Protein AF-A0A804Q7D8-F1 (afdb_monomer_lite)

InterPro domains:
  IPR001220 Legume lectin domain [PF00139] (27-112)
  IPR013320 Concanavalin A-like lectin/glucanase domain superfamily [SSF49899] (7-114)
  IPR050258 Leguminous Lectin [PTHR32401] (6-110)

Secondary structure (DSSP, 8-state):
--HHHHHHHHHHHHHHHHHHHT-SS------S--TT---EEEET-EE-TTS-EES--S-TT--EEEE-SSPPP-B-TTT-PBPP-----------SSTT-----------SSS--

Organism: Zea mays (NCBI:txid4577)

Radius of gyration: 20.27 Å; chains: 1; bounding box: 50×41×50 Å

pLDDT: mean 85.91, std 11.04, range [52.12, 97.5]

Sequence (115 aa):
MARPLFLVYQLVSLCLRLTNLCSGDDQQFVYSGFTGTNLSTDGVAAITSDGMLELTNGTLQRKGHAFYPEPVRLREPANGTARSFSTSFVFGILSDHVELSAHGMAFVVAGSRDH

Foldseek 3Di:
DCVVVVVVVVVVVVVVVVVVVPPDPQPDDDPPFQVPNPKDKDKQWDQDPVRHTDQDDPPPPTGMDIDDPDQDDQADPPPRHGHDDDDDDDDDDDDPDPPDDDDDDDDDDDPDDDD

Structure (mmCIF, N/CA/C/O backbone):
data_AF-A0A804Q7D8-F1
#
_entry.id   AF-A0A804Q7D8-F1
#
loop_
_atom_site.group_PDB
_atom_site.id
_atom_site.type_symbol
_atom_site.label_atom_id
_atom_site.label_alt_id
_atom_site.label_comp_id
_atom_site.label_asym_id
_atom_site.label_entity_id
_atom_site.label_seq_id
_atom_site.pdbx_PDB_ins_code
_atom_site.Cartn_x
_atom_site.Cartn_y
_atom_site.Cartn_z
_atom_site.occupancy
_atom_site.B_iso_or_equiv
_atom_site.auth_seq_id
_atom_site.auth_comp_id
_atom_site.auth_asym_id
_atom_site.auth_atom_id
_atom_site.pdbx_PDB_model_num
ATOM 1 N N . MET A 1 1 ? 31.858 -22.481 33.493 1.00 60.50 1 MET A N 1
ATOM 2 C CA . MET A 1 1 ? 31.675 -21.274 32.652 1.00 60.50 1 MET A CA 1
ATOM 3 C C . MET A 1 1 ? 30.232 -21.209 32.114 1.00 60.50 1 MET A C 1
ATOM 5 O O . MET A 1 1 ? 30.024 -21.198 30.916 1.00 60.50 1 MET A O 1
ATOM 9 N N . ALA A 1 2 ? 29.212 -21.201 32.990 1.00 64.81 2 ALA A N 1
ATOM 10 C CA . ALA A 1 2 ? 27.793 -21.359 32.599 1.00 64.81 2 ALA A CA 1
ATOM 11 C C . ALA A 1 2 ? 27.006 -20.034 32.450 1.00 64.81 2 ALA A C 1
ATOM 13 O O . ALA A 1 2 ? 25.842 -20.030 32.063 1.00 64.81 2 ALA A O 1
ATOM 14 N N . ARG A 1 3 ? 27.647 -18.894 32.743 1.00 75.38 3 ARG A N 1
ATOM 15 C CA . ARG A 1 3 ? 27.034 -17.555 32.710 1.00 75.38 3 ARG A CA 1
ATOM 16 C C . ARG A 1 3 ? 26.487 -17.100 31.343 1.00 75.38 3 ARG A C 1
ATOM 18 O O . ARG A 1 3 ? 25.396 -16.536 31.355 1.00 75.38 3 ARG A O 1
ATOM 25 N N . PRO A 1 4 ? 27.157 -17.318 30.188 1.00 82.19 4 PRO A N 1
ATOM 26 C CA . PRO A 1 4 ? 26.640 -16.802 28.918 1.00 82.19 4 PRO A CA 1
ATOM 27 C C . PRO A 1 4 ? 25.369 -17.537 28.474 1.00 82.19 4 PRO A C 1
ATOM 29 O O . PRO A 1 4 ? 24.414 -16.898 28.050 1.00 82.19 4 PRO A O 1
ATOM 32 N N . LEU A 1 5 ? 25.310 -18.862 28.656 1.00 87.00 5 LEU A N 1
ATOM 33 C CA . LEU A 1 5 ? 24.152 -19.665 28.256 1.00 87.00 5 LEU A CA 1
ATOM 34 C C . LEU A 1 5 ? 22.905 -19.330 29.095 1.00 87.00 5 LEU A C 1
ATOM 36 O O . LEU A 1 5 ? 21.802 -19.253 28.561 1.00 87.00 5 LEU A O 1
ATOM 40 N N . PHE A 1 6 ? 23.088 -19.056 30.392 1.00 88.06 6 PHE A N 1
ATOM 41 C CA . PHE A 1 6 ? 22.006 -18.609 31.273 1.00 88.06 6 PHE A CA 1
ATOM 42 C C . PHE A 1 6 ? 21.445 -17.237 30.862 1.00 88.06 6 PHE A C 1
ATOM 44 O O . PHE A 1 6 ? 20.231 -17.056 30.853 1.00 88.06 6 PHE A O 1
ATOM 51 N N . LEU A 1 7 ? 22.309 -16.290 30.472 1.00 89.44 7 LEU A N 1
ATOM 52 C CA . LEU A 1 7 ? 21.904 -14.973 29.959 1.00 89.44 7 LEU A CA 1
ATOM 53 C C . LEU A 1 7 ? 21.133 -15.078 28.638 1.00 89.44 7 LEU A C 1
ATOM 55 O O . LEU A 1 7 ? 20.100 -14.429 28.490 1.00 89.44 7 LEU A O 1
ATOM 59 N N . VAL A 1 8 ? 21.584 -15.931 27.712 1.00 92.00 8 VAL A N 1
ATOM 60 C CA . VAL A 1 8 ? 20.870 -16.190 26.450 1.00 92.00 8 VAL A CA 1
ATOM 61 C C . VAL A 1 8 ? 19.494 -16.798 26.724 1.00 92.00 8 VAL A C 1
ATOM 63 O O . VAL A 1 8 ? 18.506 -16.340 26.160 1.00 92.00 8 VAL A O 1
ATOM 66 N N . TYR A 1 9 ? 19.392 -17.767 27.639 1.00 90.81 9 TYR A N 1
ATOM 67 C CA . TYR A 1 9 ? 18.104 -18.356 28.019 1.00 90.81 9 TYR A CA 1
ATOM 68 C C . TYR A 1 9 ? 17.151 -17.330 28.655 1.00 90.81 9 TYR A C 1
ATOM 70 O O . TYR A 1 9 ? 15.975 -17.275 28.298 1.00 90.81 9 TYR A O 1
ATOM 78 N N . GLN A 1 10 ? 17.653 -16.487 29.564 1.00 91.62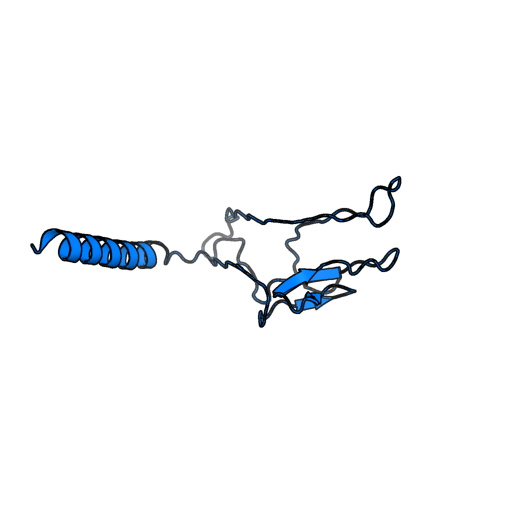 10 GLN A N 1
ATOM 79 C CA . GLN A 1 10 ? 16.881 -15.394 30.170 1.00 91.62 10 GLN A CA 1
ATOM 80 C C . GLN A 1 10 ? 16.377 -14.409 29.106 1.00 91.62 10 GLN A C 1
ATOM 82 O O . GLN A 1 10 ? 15.212 -14.017 29.155 1.00 91.62 10 GLN A O 1
ATOM 87 N N . LEU A 1 11 ? 17.222 -14.063 28.129 1.00 91.31 11 LEU A N 1
ATOM 88 C CA . LEU A 1 11 ? 16.870 -13.177 27.021 1.00 91.31 11 LEU A CA 1
ATOM 89 C C . LEU A 1 11 ? 15.794 -13.800 26.123 1.00 91.31 11 LEU A C 1
ATOM 91 O O . LEU A 1 11 ? 14.777 -13.162 25.880 1.00 91.31 11 LEU A O 1
ATOM 95 N N . VAL A 1 12 ? 15.959 -15.059 25.703 1.00 91.19 12 VAL A N 1
ATOM 96 C CA . VAL A 1 12 ? 14.962 -15.777 24.885 1.00 91.19 12 VAL A CA 1
ATOM 97 C C . VAL A 1 12 ? 13.635 -15.909 25.634 1.00 91.19 12 VAL A C 1
ATOM 99 O O . VAL A 1 12 ? 12.579 -15.645 25.068 1.00 91.19 12 VAL A O 1
ATOM 102 N N . SER A 1 13 ? 13.675 -16.253 26.924 1.00 86.56 13 SER A N 1
ATOM 103 C CA . SER A 1 13 ? 12.486 -16.334 27.777 1.00 86.56 13 SER A CA 1
ATOM 104 C C . SER A 1 13 ? 11.801 -14.972 27.946 1.00 86.56 13 SER A C 1
ATOM 106 O O . SER A 1 13 ? 10.574 -14.899 27.943 1.00 86.56 13 SER A O 1
ATOM 108 N N . LEU A 1 14 ? 12.571 -13.885 28.061 1.00 87.50 14 LEU A N 1
ATOM 109 C CA . LEU A 1 14 ? 12.040 -12.523 28.096 1.00 87.50 14 LEU A CA 1
ATOM 110 C C . LEU A 1 14 ? 11.392 -12.143 26.759 1.00 87.50 14 LEU A C 1
ATOM 112 O O . LEU A 1 14 ? 10.272 -11.641 26.775 1.00 87.50 14 LEU A O 1
ATOM 116 N N . CYS A 1 15 ? 12.033 -12.441 25.625 1.00 84.94 15 CYS A N 1
ATOM 117 C CA . CYS A 1 15 ? 11.459 -12.246 24.291 1.00 84.94 15 CYS A CA 1
ATOM 118 C C . CYS A 1 15 ? 10.137 -13.012 24.129 1.00 84.94 15 CYS A C 1
ATOM 120 O O . CYS A 1 15 ? 9.152 -12.421 23.700 1.00 84.94 15 CYS A O 1
ATOM 122 N N . LEU A 1 16 ? 10.078 -14.280 24.556 1.00 81.00 16 LEU A N 1
ATOM 123 C CA . LEU A 1 16 ? 8.851 -15.090 24.514 1.00 81.00 16 LEU A CA 1
ATOM 124 C C . LEU A 1 16 ? 7.736 -14.554 25.432 1.00 81.00 16 LEU A C 1
ATOM 126 O O . LEU A 1 16 ? 6.553 -14.751 25.170 1.00 81.00 16 LEU A O 1
ATOM 130 N N . ARG A 1 17 ? 8.088 -13.899 26.545 1.00 77.25 17 ARG A N 1
ATOM 131 C CA . ARG A 1 17 ? 7.104 -13.234 27.417 1.00 77.25 17 ARG A CA 1
ATOM 132 C C . ARG A 1 17 ? 6.610 -11.921 26.814 1.00 77.25 17 ARG A C 1
ATOM 134 O O . ARG A 1 17 ? 5.424 -11.623 26.923 1.00 77.25 17 ARG A O 1
ATOM 141 N N . LEU A 1 18 ? 7.498 -11.164 26.168 1.00 71.44 18 LEU A N 1
ATOM 142 C CA . LEU A 1 18 ? 7.164 -9.920 25.471 1.00 71.44 18 LEU A CA 1
ATOM 143 C C . LEU A 1 18 ? 6.189 -10.163 24.313 1.00 71.44 18 LEU A C 1
ATOM 145 O O . LEU A 1 18 ? 5.263 -9.377 24.150 1.00 71.44 18 LEU A O 1
ATOM 149 N N . THR A 1 19 ? 6.317 -11.274 23.576 1.00 66.75 19 THR A N 1
ATOM 150 C CA . THR A 1 19 ? 5.362 -11.606 22.502 1.00 66.75 19 THR A CA 1
ATOM 151 C C . THR A 1 19 ? 3.938 -11.818 23.021 1.00 66.75 19 THR A C 1
ATOM 153 O O . THR A 1 19 ? 2.992 -11.423 22.353 1.00 66.75 19 THR A O 1
ATOM 156 N N . ASN A 1 20 ? 3.765 -12.380 24.225 1.00 59.53 20 ASN A N 1
ATOM 157 C CA . ASN A 1 20 ? 2.432 -12.588 24.807 1.00 59.53 20 ASN A CA 1
ATOM 158 C C . ASN A 1 20 ? 1.792 -11.283 25.308 1.00 59.53 20 ASN A C 1
ATOM 160 O O . ASN A 1 20 ? 0.576 -11.132 25.205 1.00 59.53 20 ASN A O 1
ATOM 164 N N . LEU A 1 21 ? 2.588 -10.330 25.812 1.00 57.62 21 LEU A N 1
ATOM 165 C CA . LEU A 1 21 ? 2.101 -9.016 26.262 1.00 57.62 21 LEU A CA 1
ATOM 166 C C . LEU A 1 21 ? 1.492 -8.184 25.120 1.00 57.62 21 LEU A C 1
ATOM 168 O O . LEU A 1 21 ? 0.638 -7.343 25.378 1.00 57.62 21 LEU A O 1
ATOM 172 N N . CYS A 1 22 ? 1.882 -8.447 23.872 1.00 53.59 22 CYS A N 1
ATOM 173 C CA . CYS A 1 22 ? 1.336 -7.785 22.686 1.00 53.59 22 CYS A CA 1
ATOM 174 C C . CYS A 1 22 ? 0.016 -8.393 22.178 1.00 53.59 22 CYS A C 1
ATOM 176 O O . CYS A 1 22 ? -0.484 -7.951 21.153 1.00 53.59 22 CYS A O 1
ATOM 178 N N . SER A 1 23 ? -0.580 -9.362 22.885 1.00 52.12 23 SER A N 1
ATOM 179 C CA . SER A 1 23 ? -1.836 -10.021 22.472 1.00 52.12 23 SER A CA 1
ATOM 180 C C . SER A 1 23 ? -3.098 -9.190 22.755 1.00 52.12 23 SER A C 1
ATOM 182 O O . SER A 1 23 ? -4.181 -9.752 22.926 1.00 52.12 23 SER A O 1
ATOM 184 N N . GLY A 1 24 ? -2.980 -7.860 22.843 1.00 53.75 24 GLY A N 1
ATOM 185 C CA . GLY A 1 24 ? -4.153 -6.999 22.704 1.00 53.75 24 GLY A CA 1
ATOM 186 C C . GLY A 1 24 ? -4.775 -7.233 21.326 1.00 53.75 24 GLY A C 1
ATOM 187 O O . GLY A 1 24 ? -4.081 -7.661 20.409 1.00 53.75 24 GLY A O 1
ATOM 188 N N . ASP A 1 25 ? -6.064 -6.948 21.153 1.00 61.31 25 ASP A N 1
ATOM 189 C CA . ASP A 1 25 ? -6.786 -7.001 19.862 1.00 61.31 25 ASP A CA 1
ATOM 190 C C . ASP A 1 25 ? -6.261 -5.954 18.839 1.00 61.31 25 ASP A C 1
ATOM 192 O O . ASP A 1 25 ? -6.980 -5.426 17.986 1.00 61.31 25 ASP A O 1
ATOM 196 N N . ASP A 1 26 ? -4.983 -5.598 18.936 1.00 67.50 26 ASP A N 1
ATOM 197 C CA . ASP A 1 26 ? -4.266 -4.677 18.085 1.00 67.50 26 ASP A CA 1
ATOM 198 C C . ASP A 1 26 ? -3.794 -5.440 16.862 1.00 67.50 26 ASP A C 1
ATOM 200 O O . ASP A 1 26 ? -2.731 -6.051 16.820 1.00 67.50 26 ASP A O 1
ATOM 204 N N . GLN A 1 27 ? -4.654 -5.419 15.848 1.00 78.38 27 GLN A N 1
ATOM 205 C CA . GLN A 1 27 ? -4.325 -5.845 14.501 1.00 78.38 27 GLN A CA 1
ATOM 206 C C . GLN A 1 27 ? -3.070 -5.105 14.019 1.00 78.38 27 GLN A C 1
ATOM 208 O O . GLN A 1 27 ? -3.138 -3.980 13.525 1.00 78.38 27 GLN A O 1
ATOM 213 N N . GLN A 1 28 ? -1.925 -5.756 14.196 1.00 86.75 28 GLN A N 1
ATOM 214 C CA . GLN A 1 28 ? -0.605 -5.284 13.819 1.00 86.75 28 GLN A CA 1
ATOM 215 C C . GLN A 1 28 ? -0.094 -6.128 12.654 1.00 86.75 28 GLN A C 1
ATOM 217 O O . GLN A 1 28 ? -0.227 -7.350 12.641 1.00 86.75 28 GLN A O 1
ATOM 222 N N . PHE A 1 29 ? 0.527 -5.472 11.682 1.00 89.12 29 PHE A N 1
ATOM 223 C CA . PHE A 1 29 ? 1.224 -6.135 10.590 1.00 89.12 29 PHE A CA 1
ATOM 224 C C . PHE A 1 29 ? 2.531 -5.403 10.300 1.00 89.12 29 PHE A C 1
ATOM 226 O O . PHE A 1 29 ? 2.646 -4.194 10.508 1.00 89.12 29 PHE A O 1
ATOM 233 N N . VAL A 1 30 ? 3.531 -6.152 9.839 1.00 92.69 30 VAL A N 1
ATOM 234 C CA . VAL A 1 30 ? 4.847 -5.629 9.468 1.00 92.69 30 VAL A CA 1
ATOM 235 C C . VAL A 1 30 ? 5.276 -6.301 8.173 1.00 92.69 30 VAL A C 1
ATOM 237 O O . VAL A 1 30 ? 5.264 -7.526 8.076 1.00 92.69 30 VAL A O 1
ATOM 240 N N . TYR A 1 31 ? 5.693 -5.494 7.201 1.00 92.44 31 TYR A N 1
ATOM 241 C CA . TYR A 1 31 ? 6.303 -5.959 5.962 1.00 92.44 31 TYR A CA 1
ATOM 242 C C . TYR A 1 31 ? 7.769 -5.520 5.941 1.00 92.44 31 TYR A C 1
ATOM 244 O O . TYR A 1 31 ? 8.062 -4.332 5.845 1.00 92.44 31 TYR A O 1
ATOM 252 N N . SER A 1 32 ? 8.698 -6.474 6.043 1.00 93.19 32 SER A N 1
ATOM 253 C CA . SER A 1 32 ? 10.138 -6.234 5.807 1.00 93.19 32 SER A CA 1
ATOM 254 C C . SER A 1 32 ? 10.539 -6.432 4.338 1.00 93.19 32 SER A C 1
ATOM 256 O O . SER A 1 32 ? 11.695 -6.255 3.974 1.00 93.19 32 SER A O 1
ATOM 258 N N . GLY A 1 33 ? 9.569 -6.819 3.515 1.00 95.19 33 GLY A N 1
ATOM 259 C CA . GLY A 1 33 ? 9.636 -7.077 2.087 1.00 95.19 33 GLY A CA 1
ATOM 260 C C . GLY A 1 33 ? 8.246 -7.510 1.626 1.00 95.19 33 GLY A C 1
ATOM 261 O O . GLY A 1 33 ? 7.388 -7.839 2.453 1.00 95.19 33 GLY A O 1
ATOM 262 N N . PHE A 1 34 ? 8.016 -7.490 0.319 1.00 96.62 34 PHE A N 1
ATOM 263 C CA . PHE A 1 34 ? 6.690 -7.693 -0.259 1.00 96.62 34 PHE A CA 1
ATOM 264 C C . PHE A 1 34 ? 6.558 -8.983 -1.076 1.00 96.62 34 PHE A C 1
ATOM 266 O O . PHE A 1 34 ? 5.447 -9.339 -1.470 1.00 96.62 3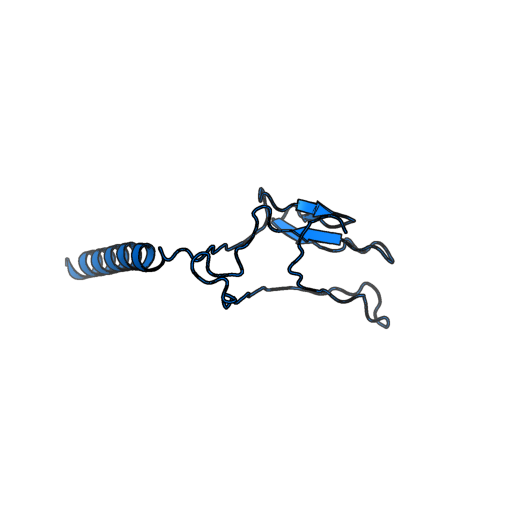4 PHE A O 1
ATOM 273 N N . THR A 1 35 ? 7.646 -9.732 -1.279 1.00 96.75 35 THR A N 1
ATOM 274 C CA . THR A 1 35 ? 7.628 -11.020 -1.988 1.00 96.75 35 THR A CA 1
ATOM 275 C C . THR A 1 35 ? 6.622 -11.987 -1.368 1.00 96.75 35 THR A C 1
ATOM 277 O O . THR A 1 35 ? 6.711 -12.316 -0.187 1.00 96.75 35 THR A O 1
ATOM 280 N N . GLY A 1 36 ? 5.673 -12.463 -2.177 1.00 94.69 36 GLY A N 1
ATOM 281 C CA . GLY A 1 36 ? 4.660 -13.430 -1.744 1.00 94.69 36 GLY A CA 1
ATOM 282 C C . GLY A 1 36 ? 3.629 -12.877 -0.756 1.00 94.69 36 GLY A C 1
ATOM 283 O O . GLY A 1 36 ? 2.884 -13.656 -0.165 1.00 94.69 36 GLY A O 1
ATOM 284 N N . THR A 1 37 ? 3.575 -11.556 -0.556 1.00 95.12 37 THR A N 1
ATOM 285 C CA . THR A 1 37 ? 2.517 -10.944 0.253 1.00 95.12 37 THR A CA 1
ATOM 286 C C . THR A 1 37 ? 1.170 -11.035 -0.452 1.00 95.12 37 THR A C 1
ATOM 288 O O . THR A 1 37 ? 1.075 -11.115 -1.674 1.00 95.12 37 THR A O 1
ATOM 291 N N . ASN A 1 38 ? 0.106 -11.003 0.340 1.00 93.44 38 ASN A N 1
ATOM 292 C CA . ASN A 1 38 ? -1.276 -10.995 -0.123 1.00 93.44 38 ASN A CA 1
ATOM 293 C C . ASN A 1 38 ? -1.813 -9.570 -0.351 1.00 93.44 38 ASN A C 1
ATOM 295 O O . ASN A 1 38 ? -3.022 -9.361 -0.295 1.00 93.44 38 ASN A O 1
ATOM 299 N N . LEU A 1 39 ? -0.934 -8.584 -0.570 1.00 94.69 39 LEU A N 1
ATOM 300 C CA . LEU A 1 39 ? -1.364 -7.227 -0.892 1.00 94.69 39 LEU A CA 1
ATOM 301 C C . LEU A 1 39 ? -2.158 -7.226 -2.198 1.00 94.69 39 LEU A C 1
ATOM 303 O O . LEU A 1 39 ? -1.753 -7.830 -3.189 1.00 94.69 39 LEU A O 1
ATOM 307 N N . SER A 1 40 ? -3.276 -6.509 -2.197 1.00 94.19 40 SER A N 1
ATOM 308 C CA . SER A 1 40 ? -4.003 -6.221 -3.428 1.00 94.19 40 SER A CA 1
ATOM 309 C C . SER A 1 40 ? -3.334 -5.034 -4.099 1.00 94.19 40 SER A C 1
ATOM 311 O O . SER A 1 40 ? -3.307 -3.958 -3.505 1.00 94.19 40 SER A O 1
ATOM 313 N N . THR A 1 41 ? -2.814 -5.205 -5.309 1.00 94.69 41 THR A N 1
ATOM 314 C CA . THR A 1 41 ? -2.274 -4.105 -6.113 1.00 94.69 41 THR A CA 1
ATOM 315 C C . THR A 1 41 ? -3.220 -3.751 -7.251 1.00 94.69 41 THR A C 1
ATOM 317 O O . THR A 1 41 ? -3.937 -4.610 -7.767 1.00 94.69 41 THR A O 1
ATOM 320 N N . ASP A 1 42 ? -3.229 -2.482 -7.640 1.00 93.94 42 ASP A N 1
ATOM 321 C CA . ASP A 1 42 ? -3.985 -1.985 -8.787 1.00 93.94 42 ASP A CA 1
ATOM 322 C C . ASP A 1 42 ? -3.125 -1.042 -9.655 1.00 93.94 42 ASP A C 1
ATOM 324 O O . ASP A 1 42 ? -1.978 -0.707 -9.332 1.00 93.94 42 ASP A O 1
ATOM 328 N N . GLY A 1 43 ? -3.677 -0.614 -10.793 1.00 94.56 43 GLY A N 1
ATOM 329 C CA . GLY A 1 43 ? -2.994 0.305 -11.699 1.00 94.56 43 GLY A CA 1
ATOM 330 C C . GLY A 1 43 ? -1.674 -0.268 -12.221 1.00 94.56 43 GLY A C 1
ATOM 331 O O . GLY A 1 43 ? -1.654 -1.348 -12.810 1.00 94.56 43 GLY A O 1
ATOM 332 N N . VAL A 1 44 ? -0.580 0.478 -12.046 1.00 95.25 44 VAL A N 1
ATOM 333 C CA . VAL A 1 44 ? 0.783 0.025 -12.396 1.00 95.25 44 VAL A CA 1
ATOM 334 C C . VAL A 1 44 ? 1.585 -0.488 -11.196 1.00 95.25 44 VAL A C 1
ATOM 336 O O . VAL A 1 44 ? 2.775 -0.752 -11.353 1.00 95.25 44 VAL A O 1
ATOM 339 N N . ALA A 1 45 ? 0.972 -0.611 -10.013 1.00 96.25 45 ALA A N 1
ATOM 340 C CA . ALA A 1 45 ? 1.687 -1.076 -8.834 1.00 96.25 45 ALA A CA 1
ATOM 341 C C . ALA A 1 45 ? 2.046 -2.561 -8.956 1.00 96.25 45 ALA A C 1
ATOM 343 O O . ALA A 1 45 ? 1.211 -3.398 -9.315 1.00 96.25 45 ALA A O 1
ATOM 344 N N . ALA A 1 46 ? 3.286 -2.894 -8.614 1.00 96.88 46 ALA A N 1
ATOM 345 C CA . ALA A 1 46 ? 3.804 -4.250 -8.682 1.00 96.88 46 ALA A CA 1
ATOM 346 C C . ALA A 1 46 ? 4.810 -4.517 -7.560 1.00 96.88 46 ALA A C 1
ATOM 348 O O . ALA A 1 46 ? 5.423 -3.607 -7.003 1.00 96.88 46 ALA A O 1
ATOM 349 N N . ILE A 1 47 ? 4.989 -5.798 -7.245 1.00 97.50 47 ILE A N 1
ATOM 350 C CA . ILE A 1 47 ? 6.090 -6.250 -6.400 1.00 97.50 47 ILE A CA 1
ATOM 351 C C . ILE A 1 47 ? 7.237 -6.644 -7.325 1.00 97.50 47 ILE A C 1
ATOM 353 O O . ILE A 1 47 ? 7.078 -7.514 -8.184 1.00 97.50 47 ILE A O 1
ATOM 357 N N . THR A 1 48 ? 8.380 -5.991 -7.163 1.00 96.06 48 THR A N 1
ATOM 358 C CA . THR A 1 48 ? 9.579 -6.235 -7.964 1.00 96.06 48 THR A CA 1
ATOM 359 C C . THR A 1 48 ? 10.214 -7.588 -7.621 1.00 96.06 48 THR A C 1
ATOM 361 O O . THR A 1 48 ? 9.925 -8.201 -6.591 1.00 96.06 48 THR A O 1
ATOM 364 N N . SER A 1 49 ? 11.118 -8.079 -8.473 1.00 95.88 49 SER A N 1
ATOM 365 C CA . SER A 1 49 ? 11.804 -9.364 -8.253 1.00 95.88 49 SER A CA 1
ATOM 366 C C . SER A 1 49 ? 12.676 -9.396 -6.991 1.00 95.88 49 SER A C 1
ATOM 368 O O . SER A 1 49 ? 12.895 -10.466 -6.428 1.00 95.88 49 SER A O 1
ATOM 370 N N . ASP A 1 50 ? 13.170 -8.241 -6.545 1.00 95.56 50 ASP A N 1
ATOM 371 C CA . ASP A 1 50 ? 13.897 -8.049 -5.283 1.00 95.56 50 ASP A CA 1
ATOM 372 C C . ASP A 1 50 ? 12.963 -7.827 -4.076 1.00 95.56 50 ASP A C 1
ATOM 374 O O . ASP A 1 50 ? 13.428 -7.669 -2.948 1.00 95.56 50 ASP A O 1
ATOM 378 N N . GLY A 1 51 ? 11.645 -7.887 -4.286 1.00 96.38 51 GLY A N 1
ATOM 379 C CA . GLY A 1 51 ? 10.645 -7.883 -3.223 1.00 96.38 51 GLY A CA 1
ATOM 380 C C . GLY A 1 51 ? 10.238 -6.501 -2.730 1.00 96.38 51 GLY A C 1
ATOM 381 O O . GLY A 1 51 ? 9.716 -6.398 -1.618 1.00 96.38 51 GLY A O 1
ATOM 382 N N . MET A 1 52 ? 10.464 -5.448 -3.514 1.00 95.31 52 MET A N 1
ATOM 383 C CA . MET A 1 52 ? 10.018 -4.089 -3.206 1.00 95.31 52 MET A CA 1
ATOM 384 C C . MET A 1 52 ? 8.631 -3.824 -3.778 1.00 95.31 52 MET A C 1
ATOM 386 O O . MET A 1 52 ? 8.268 -4.339 -4.829 1.00 95.31 52 MET A O 1
ATOM 390 N N . LEU A 1 53 ? 7.843 -3.019 -3.066 1.00 96.94 53 LEU A N 1
ATOM 391 C CA . LEU A 1 53 ? 6.573 -2.523 -3.574 1.00 96.94 53 LEU A CA 1
ATOM 392 C C . LEU A 1 53 ? 6.837 -1.256 -4.385 1.00 96.94 53 LEU A C 1
ATOM 394 O O . LEU A 1 53 ? 7.145 -0.203 -3.825 1.00 96.94 53 LEU A O 1
ATOM 398 N N . GLU A 1 54 ? 6.689 -1.366 -5.697 1.00 95.38 54 GLU A N 1
ATOM 399 C CA . GLU A 1 54 ? 6.747 -0.241 -6.615 1.00 95.38 54 GLU A CA 1
ATOM 400 C C . GLU A 1 54 ? 5.317 0.222 -6.914 1.00 95.38 54 GLU A C 1
ATOM 402 O O . GLU A 1 54 ? 4.517 -0.527 -7.465 1.00 95.38 54 GLU A O 1
ATOM 407 N N . LEU A 1 55 ? 4.973 1.458 -6.542 1.00 94.69 55 LEU A N 1
ATOM 408 C CA . LEU A 1 55 ? 3.651 2.030 -6.841 1.00 94.69 55 LEU A CA 1
ATOM 409 C C . LEU A 1 55 ? 3.558 2.596 -8.268 1.00 94.69 55 LEU A C 1
ATOM 411 O O . LEU A 1 55 ? 2.460 2.783 -8.789 1.00 94.69 55 LEU A O 1
ATOM 415 N N . THR A 1 56 ? 4.700 2.882 -8.899 1.00 92.88 56 THR A N 1
ATOM 416 C CA . THR A 1 56 ? 4.805 3.465 -10.244 1.00 92.88 56 THR A CA 1
ATOM 417 C C . THR A 1 56 ? 6.050 2.953 -10.959 1.00 92.88 56 THR A C 1
ATOM 419 O O . THR A 1 56 ? 7.131 3.067 -10.402 1.00 92.88 56 THR A O 1
ATOM 422 N N . ASN A 1 57 ? 5.917 2.498 -12.205 1.00 90.81 57 ASN A N 1
ATOM 423 C CA . ASN A 1 57 ? 6.993 1.873 -12.990 1.00 90.81 57 ASN A CA 1
ATOM 424 C C . ASN A 1 57 ? 7.654 2.811 -14.030 1.00 90.81 57 ASN A C 1
ATOM 426 O O . ASN A 1 57 ? 8.029 2.371 -15.117 1.00 90.81 57 ASN A O 1
ATOM 430 N N . GLY A 1 58 ? 7.680 4.125 -13.771 1.00 86.69 58 GLY A N 1
ATOM 431 C CA . GLY A 1 58 ? 8.206 5.145 -14.701 1.00 86.69 58 GLY A CA 1
ATOM 432 C C . GLY A 1 58 ? 7.306 5.469 -15.906 1.00 86.69 58 GLY A C 1
ATOM 433 O O . GLY A 1 58 ? 7.566 6.403 -16.664 1.00 86.69 58 GLY A O 1
ATOM 434 N N . THR A 1 59 ? 6.192 4.752 -16.102 1.00 87.62 59 THR A N 1
ATOM 435 C CA . THR A 1 59 ? 5.246 5.100 -17.174 1.00 87.62 59 THR A CA 1
ATOM 436 C C . THR A 1 59 ? 4.573 6.444 -16.878 1.00 87.62 59 THR A C 1
ATOM 438 O O . THR A 1 59 ? 3.935 6.616 -15.836 1.00 87.62 59 THR A O 1
ATOM 441 N N . LEU A 1 60 ? 4.653 7.384 -17.827 1.00 85.19 60 LEU A N 1
ATOM 442 C CA . LEU A 1 60 ? 4.082 8.727 -17.689 1.00 85.19 60 LEU A CA 1
ATOM 443 C C . LEU A 1 60 ? 2.600 8.702 -17.291 1.00 85.19 60 LEU A C 1
ATOM 445 O O . LEU A 1 60 ? 1.791 7.986 -17.883 1.00 85.19 60 LEU A O 1
ATOM 449 N N . GLN A 1 61 ? 2.248 9.550 -16.319 1.00 85.12 61 GLN A N 1
ATOM 450 C CA . GLN A 1 61 ? 0.872 9.795 -15.864 1.00 85.12 61 GLN A CA 1
ATOM 451 C C . GLN A 1 61 ? 0.109 8.534 -15.410 1.00 85.12 61 GLN A C 1
ATOM 453 O O . GLN A 1 61 ? -1.125 8.504 -15.430 1.00 85.12 61 GLN A O 1
ATOM 458 N N . ARG A 1 62 ? 0.819 7.481 -14.990 1.00 89.69 62 ARG A N 1
ATOM 459 C CA . ARG A 1 62 ? 0.215 6.300 -14.366 1.00 89.69 62 ARG A CA 1
ATOM 460 C C . ARG A 1 62 ? 0.291 6.383 -12.846 1.00 89.69 62 ARG A C 1
ATOM 462 O O . ARG A 1 62 ? 1.174 7.018 -12.281 1.00 89.69 62 ARG A O 1
ATOM 469 N N . LYS A 1 63 ? -0.671 5.732 -12.199 1.00 92.12 63 LYS A N 1
ATOM 470 C CA . LYS A 1 63 ? -0.765 5.583 -10.746 1.00 92.12 63 LYS A CA 1
ATOM 471 C C . LYS A 1 63 ? -0.945 4.107 -10.432 1.00 92.12 63 LYS A C 1
ATOM 473 O O . LYS A 1 63 ? -1.487 3.367 -11.257 1.00 92.12 63 LYS A O 1
ATOM 478 N N . GLY A 1 64 ? -0.519 3.711 -9.251 1.00 94.75 64 GLY A N 1
ATOM 479 C CA . GLY A 1 64 ? -0.812 2.410 -8.688 1.00 94.75 64 GLY A CA 1
ATOM 480 C C . GLY A 1 64 ? -1.028 2.545 -7.194 1.00 94.75 64 GLY A C 1
ATOM 481 O O . GLY A 1 64 ? -0.529 3.480 -6.557 1.00 94.75 64 GLY A O 1
ATOM 482 N N . HIS A 1 65 ? -1.789 1.616 -6.649 1.00 95.44 65 HIS A N 1
ATOM 483 C CA . HIS A 1 65 ? -2.081 1.528 -5.235 1.00 95.44 65 HIS A CA 1
ATOM 484 C C . HIS A 1 65 ? -1.812 0.103 -4.755 1.00 95.44 65 HIS A C 1
ATOM 486 O O . HIS A 1 65 ? -1.788 -0.864 -5.520 1.00 95.44 65 HIS A O 1
ATOM 492 N N . ALA A 1 66 ? -1.600 -0.017 -3.451 1.00 95.62 66 ALA A N 1
ATOM 493 C CA . ALA A 1 66 ? -1.476 -1.291 -2.774 1.00 95.62 66 ALA A CA 1
ATOM 494 C C . ALA A 1 66 ? -2.290 -1.245 -1.487 1.00 95.62 66 ALA A C 1
ATOM 496 O O . ALA A 1 66 ? -2.149 -0.321 -0.682 1.00 95.62 66 ALA A O 1
ATOM 497 N N . PHE A 1 67 ? -3.133 -2.251 -1.289 1.00 94.88 67 PHE A N 1
ATOM 498 C CA . PHE A 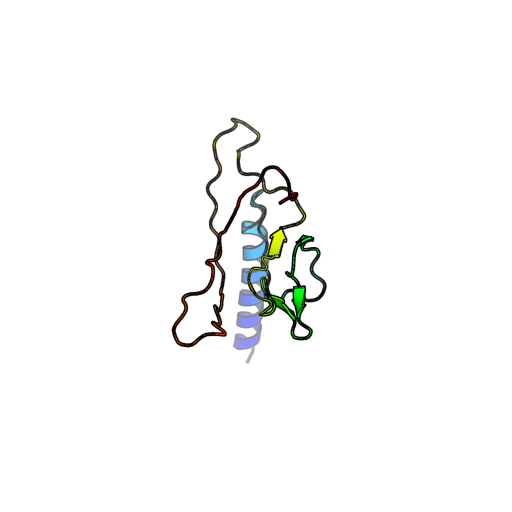1 67 ? -4.042 -2.332 -0.160 1.00 94.88 67 PHE A CA 1
ATOM 499 C C . PHE A 1 67 ? -3.768 -3.564 0.686 1.00 94.88 67 PHE A C 1
ATOM 501 O O . PHE A 1 67 ? -3.618 -4.682 0.186 1.00 94.88 67 PHE A O 1
ATOM 508 N N . TYR A 1 68 ? -3.796 -3.345 1.998 1.00 92.69 68 TYR A N 1
ATOM 509 C CA . TYR A 1 68 ? -3.830 -4.420 2.972 1.00 92.69 68 TYR A CA 1
ATOM 510 C C . TYR A 1 68 ? -5.125 -5.254 2.788 1.00 92.69 68 TYR A C 1
ATOM 512 O O . TYR A 1 68 ? -6.220 -4.690 2.626 1.00 92.69 68 TYR A O 1
ATOM 520 N N . PRO A 1 69 ? -5.027 -6.594 2.756 1.00 90.88 69 PRO A N 1
ATOM 521 C CA . PRO A 1 69 ? -6.118 -7.467 2.316 1.00 90.88 69 PRO A CA 1
ATOM 522 C C . PRO A 1 69 ? -7.158 -7.774 3.389 1.00 90.88 69 PRO A C 1
ATOM 524 O O . PRO A 1 69 ? -8.253 -8.221 3.050 1.00 90.88 69 PRO A O 1
ATOM 527 N N . GLU A 1 70 ? -6.889 -7.462 4.653 1.00 89.81 70 GLU A N 1
ATOM 528 C CA . GLU A 1 70 ? -7.870 -7.622 5.726 1.00 89.81 70 GLU A CA 1
ATOM 529 C C . GLU A 1 70 ? -8.417 -6.258 6.168 1.00 89.81 70 GLU A C 1
ATOM 531 O O . GLU A 1 70 ? -7.663 -5.285 6.227 1.00 89.81 70 GLU A O 1
ATOM 536 N N . PRO A 1 71 ? -9.714 -6.133 6.496 1.00 89.56 71 PRO A N 1
ATOM 537 C CA . PRO A 1 71 ? -10.244 -4.913 7.094 1.00 89.56 71 PRO A CA 1
ATOM 538 C C . PRO A 1 71 ? -9.503 -4.561 8.391 1.00 89.56 71 PRO A C 1
ATOM 540 O O . PRO A 1 71 ? -9.245 -5.433 9.219 1.00 89.56 71 PRO A O 1
ATOM 543 N N . VAL A 1 72 ? -9.195 -3.276 8.588 1.00 89.12 72 VAL A N 1
ATOM 544 C CA . VAL A 1 72 ? -8.584 -2.768 9.825 1.00 89.12 72 VAL A CA 1
ATOM 545 C C . VAL A 1 72 ? -9.670 -2.159 10.704 1.00 89.12 72 VAL A C 1
ATOM 547 O O . VAL A 1 72 ? -10.374 -1.232 10.297 1.00 89.12 72 VAL A O 1
ATOM 550 N N . ARG A 1 73 ? -9.808 -2.654 11.937 1.00 88.38 73 ARG A N 1
ATOM 551 C CA . ARG A 1 73 ? -10.749 -2.082 12.912 1.00 88.38 73 ARG A CA 1
ATOM 552 C C . ARG A 1 73 ? -10.216 -0.747 13.431 1.00 88.38 73 ARG A C 1
ATOM 554 O O . ARG A 1 73 ? -9.184 -0.702 14.093 1.00 88.38 73 ARG A O 1
ATOM 561 N N . LEU A 1 74 ? -10.924 0.345 13.158 1.00 89.12 74 LEU A N 1
ATOM 562 C CA . LEU A 1 74 ? -10.579 1.687 13.660 1.00 89.12 74 LEU A CA 1
ATOM 563 C C . LEU A 1 74 ? -11.548 2.196 14.731 1.00 89.12 74 LEU A C 1
ATOM 565 O O . LEU A 1 74 ? -11.515 3.371 15.092 1.00 89.12 74 LEU A O 1
ATOM 569 N N . ARG A 1 75 ? -12.437 1.330 15.224 1.00 89.56 75 ARG A N 1
ATOM 570 C CA . ARG A 1 75 ? -13.367 1.634 16.310 1.00 89.56 75 ARG A CA 1
ATOM 571 C C . ARG A 1 75 ? -13.454 0.467 17.281 1.00 89.56 75 ARG A C 1
ATOM 573 O O . ARG A 1 75 ? -13.422 -0.686 16.855 1.00 89.56 75 ARG A O 1
ATOM 580 N N . GLU A 1 76 ? -13.603 0.796 18.554 1.00 86.50 76 GLU A N 1
ATOM 581 C CA . GLU A 1 76 ? -13.857 -0.151 19.635 1.00 86.50 76 GLU A CA 1
ATOM 582 C C . GLU A 1 76 ? -15.226 -0.826 19.450 1.00 86.50 76 GLU A C 1
ATOM 584 O O . GLU A 1 76 ? -16.237 -0.122 19.342 1.00 86.50 76 GLU A O 1
ATOM 589 N N . PRO A 1 77 ? -15.313 -2.170 19.447 1.00 85.06 77 PRO A N 1
ATOM 590 C CA . PRO A 1 77 ? -16.588 -2.873 19.290 1.00 85.06 77 PRO A CA 1
ATOM 591 C C . PRO A 1 77 ? -17.604 -2.548 20.392 1.00 85.06 77 PRO A C 1
ATOM 593 O O . PRO A 1 77 ? -18.807 -2.560 20.145 1.00 85.06 77 PRO A O 1
ATOM 596 N N . ALA A 1 78 ? -17.127 -2.261 21.608 1.00 88.19 78 ALA A N 1
ATOM 597 C CA . ALA A 1 78 ? -17.973 -2.111 22.790 1.00 88.19 78 ALA A CA 1
ATOM 598 C C . ALA A 1 78 ? -18.745 -0.780 22.846 1.00 88.19 78 ALA A C 1
ATOM 600 O O . ALA A 1 78 ? -19.860 -0.739 23.357 1.00 88.19 78 ALA A O 1
ATOM 601 N N . ASN A 1 79 ? -18.162 0.316 22.353 1.00 92.44 79 ASN A N 1
ATOM 602 C CA . ASN A 1 79 ? -18.731 1.666 22.480 1.00 92.44 79 ASN A CA 1
ATOM 603 C C . ASN A 1 79 ? -18.614 2.512 21.194 1.00 92.44 79 ASN A C 1
ATOM 605 O O . ASN A 1 79 ? -19.080 3.649 21.166 1.00 92.44 79 ASN A O 1
ATOM 609 N N . GLY A 1 80 ? -17.985 1.989 20.136 1.00 90.44 80 GLY A N 1
ATOM 610 C CA . GLY A 1 80 ? -17.792 2.689 18.869 1.00 90.44 80 GLY A CA 1
ATOM 611 C C . GLY A 1 80 ? -16.769 3.828 18.904 1.00 90.44 80 GLY A C 1
ATOM 612 O O . GLY A 1 80 ? -16.679 4.567 17.919 1.00 90.44 80 GLY A O 1
ATOM 613 N N . THR A 1 81 ? -16.003 3.999 19.989 1.00 93.50 81 THR A N 1
ATOM 614 C CA . THR A 1 81 ? -14.978 5.049 20.057 1.00 93.50 81 THR A CA 1
ATOM 615 C C . THR A 1 81 ? -13.878 4.790 19.043 1.00 93.50 81 THR A C 1
ATOM 617 O O . THR A 1 81 ? -13.503 3.643 18.810 1.00 93.50 81 THR A O 1
ATOM 620 N N . ALA A 1 82 ? -13.350 5.853 18.438 1.00 91.31 82 ALA A N 1
ATOM 621 C CA . ALA A 1 82 ? -12.241 5.739 17.503 1.00 91.31 82 ALA A CA 1
ATOM 622 C C . ALA A 1 82 ? -11.001 5.166 18.201 1.00 91.31 82 ALA A C 1
ATOM 624 O O . ALA A 1 82 ? -10.648 5.595 19.301 1.00 91.31 82 ALA A O 1
ATOM 625 N N . ARG A 1 83 ? -10.340 4.216 17.541 1.00 87.69 83 ARG A N 1
ATOM 626 C CA . ARG A 1 83 ? -9.078 3.637 17.991 1.00 87.69 83 ARG A CA 1
ATOM 627 C C . ARG A 1 83 ? -7.918 4.419 17.386 1.00 87.69 83 ARG A C 1
ATOM 629 O O . ARG A 1 83 ? -7.901 4.680 16.182 1.00 87.69 83 ARG A O 1
ATOM 636 N N . SER A 1 84 ? -6.943 4.773 18.215 1.00 89.06 84 SER A N 1
ATOM 637 C CA . SER A 1 84 ? -5.686 5.357 17.749 1.00 89.06 84 SER A CA 1
ATOM 638 C C . SER A 1 84 ? -4.878 4.325 16.970 1.00 89.06 84 SER A C 1
ATOM 640 O O . SER A 1 84 ? -4.838 3.154 17.337 1.00 89.06 84 SER A O 1
ATOM 642 N N . PHE A 1 85 ? -4.195 4.761 15.919 1.00 88.50 85 PHE A N 1
ATOM 643 C CA . PHE A 1 85 ? -3.270 3.923 15.166 1.00 88.50 85 PHE A CA 1
ATOM 644 C C . PHE A 1 85 ? -2.004 4.711 14.838 1.00 88.50 85 PHE A C 1
ATOM 646 O O . PHE A 1 85 ? -2.001 5.944 14.828 1.00 88.50 85 PHE A O 1
ATOM 653 N N . SER A 1 86 ? -0.929 3.988 14.558 1.00 91.19 86 SER A N 1
ATOM 654 C CA . SER A 1 86 ? 0.310 4.536 14.023 1.00 91.19 86 SER A CA 1
ATOM 655 C C . SER A 1 86 ? 0.745 3.699 12.827 1.00 91.19 86 SER A C 1
ATOM 657 O O . SER A 1 86 ? 0.418 2.519 12.714 1.00 91.19 86 SER A O 1
ATOM 659 N N . THR A 1 87 ? 1.457 4.329 11.902 1.00 90.19 87 THR A N 1
ATOM 660 C CA . THR A 1 87 ? 2.082 3.651 10.770 1.00 90.19 87 THR A CA 1
ATOM 661 C C . THR A 1 87 ? 3.475 4.225 10.575 1.00 90.19 87 THR A C 1
ATOM 663 O O . THR A 1 87 ? 3.709 5.405 10.838 1.00 90.19 87 THR A O 1
ATOM 666 N N . SER A 1 88 ? 4.405 3.379 10.154 1.00 93.25 88 SER A N 1
ATOM 667 C CA . SER A 1 88 ? 5.776 3.755 9.836 1.00 93.25 88 SER A CA 1
ATOM 668 C C . SER A 1 88 ? 6.187 3.005 8.582 1.00 93.25 88 SER A C 1
ATOM 670 O O . SER A 1 88 ? 5.879 1.823 8.430 1.00 93.25 88 SER A O 1
ATOM 672 N N . PHE A 1 89 ? 6.854 3.702 7.674 1.00 92.06 89 PHE A N 1
ATOM 673 C CA . PHE A 1 89 ? 7.245 3.175 6.378 1.00 92.06 89 PHE A CA 1
ATOM 674 C C . PHE A 1 89 ? 8.531 3.857 5.921 1.00 92.06 89 PHE A C 1
ATOM 676 O O . PHE A 1 89 ? 8.831 4.990 6.298 1.00 92.06 89 PHE A O 1
ATOM 683 N N . VAL A 1 90 ? 9.279 3.151 5.082 1.00 93.75 90 VAL A N 1
ATOM 684 C CA . VAL A 1 90 ? 10.419 3.693 4.347 1.00 93.75 90 VAL A CA 1
ATOM 685 C C . VAL A 1 90 ? 10.021 3.716 2.881 1.00 93.75 90 VAL A C 1
ATOM 687 O O . VAL A 1 90 ? 9.451 2.748 2.384 1.00 93.75 90 VAL A O 1
ATOM 690 N N . PHE A 1 91 ? 10.287 4.826 2.202 1.00 92.44 91 PHE A N 1
ATOM 691 C CA . PHE A 1 91 ? 9.933 5.010 0.800 1.00 92.44 91 PHE A CA 1
ATOM 692 C C . PHE A 1 91 ? 11.040 5.757 0.060 1.00 92.44 91 PHE A C 1
ATOM 694 O O . PHE A 1 91 ? 11.809 6.507 0.663 1.00 92.44 91 PHE A O 1
ATOM 701 N N . GLY A 1 92 ? 11.092 5.557 -1.253 1.00 91.06 92 GLY A N 1
ATOM 702 C CA . GLY A 1 92 ? 11.904 6.341 -2.174 1.00 91.06 92 GLY A CA 1
ATOM 703 C C . GLY A 1 92 ? 11.013 6.920 -3.265 1.00 91.06 92 GLY A C 1
ATOM 704 O O . GLY A 1 92 ? 10.094 6.251 -3.728 1.00 91.06 92 GLY A O 1
ATOM 705 N N . ILE A 1 93 ? 11.276 8.163 -3.659 1.00 89.12 93 ILE A N 1
ATOM 706 C CA . ILE A 1 93 ? 10.675 8.776 -4.846 1.00 89.12 93 ILE A CA 1
ATOM 707 C C . ILE A 1 93 ? 11.809 9.009 -5.832 1.00 89.12 93 ILE A C 1
ATOM 709 O O . ILE A 1 93 ? 12.771 9.710 -5.515 1.00 89.12 93 ILE A O 1
ATOM 713 N N . LEU A 1 94 ? 11.689 8.414 -7.013 1.00 85.69 94 LEU A N 1
ATOM 714 C CA . LEU A 1 94 ? 12.598 8.634 -8.128 1.00 85.69 94 LEU A CA 1
ATOM 715 C C . LEU A 1 94 ? 11.867 9.479 -9.171 1.00 85.69 94 LEU A C 1
ATOM 717 O O . LEU A 1 94 ? 10.741 9.160 -9.546 1.00 85.69 94 LEU A O 1
ATOM 721 N N . SER A 1 95 ? 12.488 10.579 -9.601 1.00 80.06 95 SER A N 1
ATOM 722 C CA . SER A 1 95 ? 11.989 11.368 -10.728 1.00 80.06 95 SER A CA 1
ATOM 723 C C . SER A 1 95 ? 12.768 11.003 -11.983 1.00 80.06 95 SER A C 1
ATOM 725 O O . SER A 1 95 ? 13.996 11.076 -11.982 1.00 80.06 95 SER A O 1
ATOM 727 N N . ASP A 1 96 ? 12.056 10.689 -13.065 1.00 74.50 96 ASP A N 1
ATOM 728 C CA . ASP A 1 96 ? 12.657 10.476 -14.389 1.00 74.50 96 ASP A CA 1
ATOM 729 C C . ASP A 1 96 ? 13.075 11.792 -15.069 1.00 74.50 96 ASP A C 1
ATOM 731 O O . ASP A 1 96 ? 13.741 11.783 -16.103 1.00 74.50 96 ASP A O 1
ATOM 735 N N . HIS A 1 97 ? 12.677 12.942 -14.514 1.00 74.44 97 HIS A N 1
ATOM 736 C CA . HIS A 1 97 ? 12.887 14.251 -15.125 1.00 74.44 97 HIS A CA 1
ATOM 737 C C . HIS A 1 97 ? 13.566 15.196 -14.135 1.00 74.44 97 HIS A C 1
ATOM 739 O O . HIS A 1 97 ? 13.012 15.528 -13.089 1.00 74.44 97 HIS A O 1
ATOM 745 N N . VAL A 1 98 ? 14.755 15.674 -14.509 1.00 70.12 98 VAL A N 1
ATOM 746 C CA . VAL A 1 98 ? 15.631 16.521 -13.677 1.00 70.12 98 VAL A CA 1
ATOM 747 C C . VAL A 1 98 ? 14.949 17.822 -13.221 1.00 70.12 98 VAL A C 1
ATOM 749 O O . VAL A 1 98 ? 15.280 18.344 -12.161 1.00 70.12 98 VAL A O 1
ATOM 752 N N . GLU A 1 99 ? 13.968 18.321 -13.978 1.00 72.56 99 GLU A N 1
ATOM 753 C CA . GLU A 1 99 ? 13.306 19.612 -13.727 1.00 72.56 99 GLU A CA 1
ATOM 754 C C . GLU A 1 99 ? 11.796 19.510 -13.458 1.00 72.56 99 GLU A C 1
ATOM 756 O O . GLU A 1 99 ? 11.146 20.525 -13.207 1.00 72.56 99 GLU A O 1
ATOM 761 N N . LEU A 1 100 ? 11.213 18.306 -13.491 1.00 69.25 100 LEU A N 1
ATOM 762 C CA . LEU A 1 100 ? 9.794 18.114 -13.187 1.00 69.25 100 LEU A CA 1
ATOM 763 C C . LEU A 1 100 ? 9.648 17.399 -11.847 1.00 69.25 100 LEU A C 1
ATOM 765 O O . LEU A 1 100 ? 10.182 16.311 -11.635 1.00 69.25 100 LEU A O 1
ATOM 769 N N . SER A 1 101 ? 8.886 18.017 -10.944 1.00 68.38 101 SER A N 1
ATOM 770 C CA . SER A 1 101 ? 8.409 17.339 -9.742 1.00 68.38 101 SER A CA 1
ATOM 771 C C . SER A 1 101 ? 7.353 16.309 -10.147 1.00 68.38 101 SER A C 1
ATOM 773 O O . SER A 1 101 ? 6.381 16.646 -10.828 1.00 68.38 101 SER A O 1
ATOM 775 N N . ALA A 1 102 ? 7.564 15.053 -9.758 1.00 67.00 102 ALA A N 1
ATOM 776 C CA . ALA A 1 102 ? 6.649 13.949 -10.021 1.00 67.00 102 ALA A CA 1
ATOM 777 C C . ALA A 1 102 ? 5.428 13.973 -9.077 1.00 67.00 102 ALA A C 1
ATOM 779 O O . ALA A 1 102 ? 5.317 14.791 -8.162 1.00 67.00 102 ALA A O 1
ATOM 780 N N . HIS A 1 103 ? 4.482 13.063 -9.314 1.00 72.19 10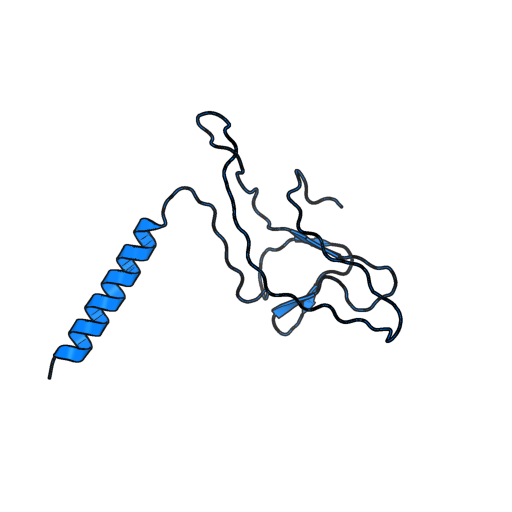3 HIS A N 1
ATOM 781 C CA . HIS A 1 103 ? 3.304 12.877 -8.468 1.00 72.19 103 HIS A CA 1
ATOM 782 C C . HIS A 1 103 ? 3.686 12.448 -7.036 1.00 72.19 103 HIS A C 1
ATOM 784 O O . HIS A 1 103 ? 4.690 11.774 -6.822 1.00 72.19 103 HIS A O 1
ATOM 790 N N . GLY A 1 104 ? 2.878 12.849 -6.050 1.00 85.56 104 GLY A N 1
ATOM 791 C CA . GLY A 1 104 ? 3.065 12.467 -4.648 1.00 85.56 104 GLY A CA 1
ATOM 792 C C . GLY A 1 104 ? 2.511 11.077 -4.318 1.00 85.56 104 GLY A C 1
ATOM 793 O O . GLY A 1 104 ? 1.823 10.455 -5.123 1.00 85.56 104 GLY A O 1
ATOM 794 N N . MET A 1 105 ? 2.766 10.625 -3.091 1.00 89.38 105 MET A N 1
ATOM 795 C CA . MET A 1 105 ? 2.181 9.415 -2.508 1.00 89.38 105 MET A CA 1
ATOM 796 C C . MET A 1 105 ? 1.203 9.799 -1.393 1.00 89.38 105 MET A C 1
ATOM 798 O O . MET A 1 105 ? 1.423 10.779 -0.680 1.00 89.38 105 MET A O 1
ATOM 802 N N . ALA A 1 106 ? 0.136 9.018 -1.226 1.00 91.44 106 ALA A N 1
ATOM 803 C CA . ALA A 1 106 ? -0.830 9.183 -0.149 1.00 91.44 106 ALA A CA 1
ATOM 804 C C . ALA A 1 106 ? -1.041 7.864 0.598 1.00 91.44 106 ALA A C 1
ATOM 806 O O . ALA A 1 106 ? -1.051 6.793 -0.004 1.00 91.44 106 ALA A O 1
ATOM 807 N N . PHE A 1 107 ? -1.259 7.967 1.907 1.00 90.69 107 PHE A N 1
ATOM 808 C CA . PHE A 1 107 ? -1.728 6.865 2.742 1.00 90.69 107 PHE A CA 1
ATOM 809 C C . PHE A 1 107 ? -3.216 7.034 2.958 1.00 90.69 107 PHE A C 1
ATOM 811 O O . PHE A 1 107 ? -3.672 8.118 3.330 1.00 90.69 107 PHE A O 1
ATOM 818 N N . VAL A 1 108 ? -3.968 5.966 2.724 1.00 91.81 108 VAL A N 1
ATOM 819 C CA . VAL A 1 108 ? -5.424 6.011 2.789 1.00 91.81 108 VAL A CA 1
ATOM 820 C C . VAL A 1 108 ? -5.956 4.924 3.706 1.00 91.81 108 VAL A C 1
ATOM 822 O O . VAL A 1 108 ? -5.450 3.805 3.753 1.00 91.81 108 VAL A O 1
ATOM 825 N N . VAL A 1 109 ? -7.020 5.271 4.420 1.00 90.75 109 VAL A N 1
ATOM 826 C CA . VAL A 1 109 ? -7.958 4.313 4.994 1.00 90.75 109 VAL A CA 1
ATOM 827 C C . VAL A 1 109 ? -9.223 4.450 4.163 1.00 90.75 109 VAL A C 1
ATOM 829 O O . VAL A 1 109 ? -9.823 5.524 4.134 1.00 90.75 109 VAL A O 1
ATOM 832 N N . ALA A 1 110 ? -9.620 3.381 3.486 1.00 90.44 110 ALA A N 1
ATOM 833 C CA . ALA A 1 110 ? -10.777 3.375 2.601 1.00 90.44 110 ALA A CA 1
ATOM 834 C C . ALA A 1 110 ? -11.789 2.306 3.037 1.00 90.44 110 ALA A C 1
ATOM 836 O O . ALA A 1 110 ? -11.427 1.298 3.645 1.00 90.44 110 ALA A O 1
ATOM 837 N N . GLY A 1 111 ? -13.071 2.540 2.738 1.00 89.62 111 GLY A N 1
ATOM 838 C CA . GLY A 1 111 ? -14.143 1.566 2.984 1.00 89.62 111 GLY A CA 1
ATOM 839 C C . GLY A 1 111 ? -14.174 0.417 1.967 1.00 89.62 111 GLY A C 1
ATOM 840 O O . GLY A 1 111 ? -14.789 -0.611 2.234 1.00 89.62 111 GLY A O 1
ATOM 841 N N . SER A 1 112 ? -13.505 0.586 0.825 1.00 84.44 112 SER A N 1
ATOM 842 C CA . SER A 1 112 ? -13.336 -0.400 -0.247 1.00 84.44 112 SER A CA 1
ATOM 843 C C . SER A 1 112 ? -11.953 -0.239 -0.894 1.00 84.44 112 SER A C 1
ATOM 845 O O . SER A 1 112 ? -11.237 0.717 -0.601 1.00 84.44 112 SER A O 1
ATOM 847 N N . ARG A 1 113 ? -11.562 -1.198 -1.742 1.00 78.31 113 ARG A N 1
ATOM 848 C CA . ARG A 1 113 ? -10.272 -1.199 -2.461 1.00 78.31 113 ARG A CA 1
ATOM 849 C C . ARG A 1 113 ? -10.374 -0.688 -3.899 1.00 78.31 113 ARG A C 1
ATOM 851 O O . ARG A 1 113 ? -9.366 -0.634 -4.584 1.00 78.31 113 ARG A O 1
ATOM 858 N N . ASP A 1 114 ? -11.577 -0.355 -4.352 1.00 72.44 114 ASP A N 1
ATOM 859 C CA . ASP A 1 114 ? -11.838 -0.012 -5.748 1.00 72.44 114 ASP A CA 1
ATOM 860 C C . ASP A 1 114 ? -11.503 1.469 -5.996 1.00 72.44 114 ASP A C 1
ATOM 862 O O .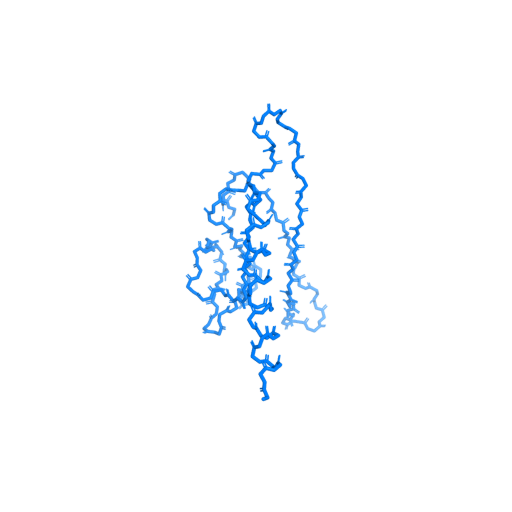 ASP A 1 114 ? -12.302 2.346 -5.648 1.00 72.44 114 ASP A O 1
ATOM 866 N N . HIS A 1 115 ? -10.330 1.751 -6.577 1.00 60.91 115 HIS A N 1
ATOM 867 C CA . HIS A 1 115 ? -9.878 3.102 -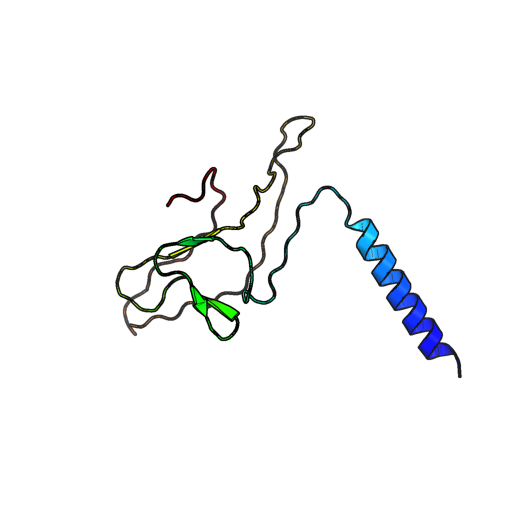6.940 1.00 60.91 115 HIS A CA 1
ATOM 868 C C . HIS A 1 115 ? -9.154 3.177 -8.290 1.00 60.91 115 HIS A C 1
ATOM 870 O O . HIS A 1 115 ? -8.539 2.181 -8.721 1.00 60.91 115 HIS A O 1
#